Protein AF-A0A6L2N9C4-F1 (afdb_monomer_lite)

Secondary structure (DSSP, 8-state):
--HHHHHHHHHHHTS-HHHHHHHHHHHHHHHHHHHT--PPTT-S-HHHHHHHHHHHHHHTT-PPPHHHHHHHHHHHS-GGGHHHHHHHHHH--TTTS-HHHHHHHHHHHHHHHHHHHHHHHHHHHHHHHHHHHHHHHHHHHHHHHHHHHHHHHHHHHHHHHHHHHHHHHS--

Foldseek 3Di:
DVVVVVVVVVVLVVDDPVVNVVLVVVVVVLVVCLVPDADDPPDPCLVVVLVVSQVVCVVNVHHDQQLVSQCSSLVRDDPVLVVVSVVCVVPDDSNPDHNVVSVVSSVVVVVVVVVVVVVVVVVVVVVVVVVVVVVVVVVVVVVVVVVVVVVVVVVVVVVVVVVVVVVVVVPD

Radius of gyration: 40.08 Å; chains: 1; bounding box: 91×27×121 Å

Structure (mmCIF, N/CA/C/O backbone):
data_AF-A0A6L2N9C4-F1
#
_entry.id   AF-A0A6L2N9C4-F1
#
loop_
_atom_site.group_PDB
_atom_site.id
_atom_site.type_symbol
_atom_site.label_atom_id
_atom_site.label_alt_id
_atom_site.label_comp_id
_atom_site.label_asym_id
_atom_site.label_entity_id
_atom_site.label_seq_id
_atom_site.pdbx_PDB_ins_code
_atom_site.Cartn_x
_atom_site.Cartn_y
_atom_site.Cartn_z
_atom_site.occupancy
_atom_site.B_iso_or_equiv
_atom_site.auth_seq_id
_atom_site.auth_comp_id
_atom_site.auth_asym_id
_atom_site.auth_atom_id
_atom_site.pdbx_PDB_model_num
ATOM 1 N N . MET A 1 1 ? 9.190 -10.747 -26.518 1.00 55.22 1 MET A N 1
ATOM 2 C CA . MET A 1 1 ? 9.589 -9.329 -26.410 1.00 55.22 1 MET A CA 1
ATOM 3 C C . MET A 1 1 ? 11.024 -9.113 -26.913 1.00 55.22 1 MET A C 1
ATOM 5 O O . MET A 1 1 ? 11.640 -8.140 -26.541 1.00 55.22 1 MET A O 1
ATOM 9 N N . GLU A 1 2 ? 11.570 -9.998 -27.760 1.00 57.78 2 GLU A N 1
ATOM 10 C CA . GLU A 1 2 ? 13.020 -10.054 -28.044 1.00 57.78 2 GLU A CA 1
ATOM 11 C C . GLU A 1 2 ? 13.384 -9.528 -29.448 1.00 57.78 2 GLU A C 1
ATOM 13 O O . GLU A 1 2 ? 14.463 -8.987 -29.662 1.00 57.78 2 GLU A O 1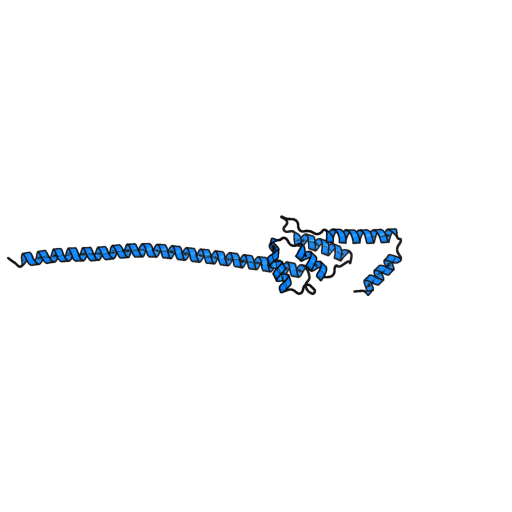
ATOM 18 N N . ALA A 1 3 ? 12.447 -9.611 -30.402 1.00 57.12 3 ALA A N 1
ATOM 19 C CA . ALA A 1 3 ? 12.666 -9.184 -31.785 1.00 57.12 3 ALA A CA 1
ATOM 20 C C . ALA A 1 3 ? 12.841 -7.658 -31.932 1.00 57.12 3 ALA A C 1
ATOM 22 O O . ALA A 1 3 ? 13.660 -7.211 -32.734 1.00 57.12 3 ALA A O 1
ATOM 23 N N . ASP A 1 4 ? 12.116 -6.865 -31.136 1.00 68.94 4 ASP A N 1
ATOM 24 C CA . ASP A 1 4 ? 12.202 -5.401 -31.182 1.00 68.94 4 ASP A CA 1
ATOM 25 C C . ASP A 1 4 ? 13.492 -4.888 -30.526 1.00 68.94 4 ASP A C 1
ATOM 27 O O . ASP A 1 4 ? 14.133 -3.987 -31.067 1.00 68.94 4 ASP A O 1
ATOM 31 N N . ASP A 1 5 ? 13.934 -5.500 -29.423 1.00 71.44 5 ASP A N 1
ATOM 32 C CA . ASP A 1 5 ? 15.185 -5.130 -28.751 1.00 71.44 5 ASP A CA 1
ATOM 33 C C . ASP A 1 5 ? 16.401 -5.406 -29.644 1.00 71.44 5 ASP A C 1
ATOM 35 O O . ASP A 1 5 ? 17.295 -4.566 -29.762 1.00 71.44 5 ASP A O 1
ATOM 39 N N . GLN A 1 6 ? 16.413 -6.536 -30.356 1.00 76.19 6 GLN A N 1
ATOM 40 C CA . GLN A 1 6 ? 17.487 -6.868 -31.293 1.00 76.19 6 GLN A CA 1
ATOM 41 C C . GLN A 1 6 ? 17.516 -5.925 -32.512 1.00 76.19 6 GLN A C 1
ATOM 43 O O . GLN A 1 6 ? 18.594 -5.527 -32.970 1.00 76.19 6 GLN A O 1
ATOM 48 N N . ALA A 1 7 ? 16.348 -5.512 -33.016 1.00 77.56 7 ALA A N 1
ATOM 49 C CA . ALA A 1 7 ? 16.241 -4.527 -34.092 1.00 77.56 7 ALA A CA 1
ATOM 50 C C . ALA A 1 7 ? 16.715 -3.131 -33.645 1.00 77.56 7 ALA A C 1
ATOM 52 O O . ALA A 1 7 ? 17.458 -2.468 -34.372 1.00 77.56 7 ALA A O 1
ATOM 53 N N . ILE A 1 8 ? 16.358 -2.712 -32.428 1.00 78.38 8 ILE A N 1
ATOM 54 C CA . ILE A 1 8 ? 16.812 -1.450 -31.825 1.00 78.38 8 ILE A CA 1
ATOM 55 C C . ILE A 1 8 ? 18.333 -1.453 -31.639 1.00 78.38 8 ILE A C 1
ATOM 57 O O . ILE A 1 8 ? 18.984 -0.470 -31.988 1.00 78.38 8 ILE A O 1
ATOM 61 N N . GLN A 1 9 ? 18.911 -2.557 -31.159 1.00 75.19 9 GLN A N 1
ATOM 62 C CA . GLN A 1 9 ? 20.364 -2.694 -31.014 1.00 75.19 9 GLN A CA 1
ATOM 63 C C . GLN A 1 9 ? 21.085 -2.634 -32.360 1.00 75.19 9 GLN A C 1
ATOM 65 O O . GLN A 1 9 ? 22.104 -1.963 -32.493 1.00 75.19 9 GLN A O 1
ATOM 70 N N . THR A 1 10 ? 20.524 -3.266 -33.390 1.00 81.44 10 THR A N 1
ATOM 71 C CA . THR A 1 10 ? 21.094 -3.229 -34.744 1.00 81.44 10 THR A CA 1
ATOM 72 C C . THR A 1 10 ? 21.096 -1.815 -35.327 1.00 81.44 10 THR A C 1
ATOM 74 O O . THR A 1 10 ? 22.079 -1.404 -35.939 1.00 81.44 10 THR A O 1
ATOM 77 N N . ILE A 1 11 ? 20.027 -1.045 -35.101 1.00 82.69 11 ILE A N 1
ATOM 78 C CA . ILE A 1 11 ? 19.940 0.358 -35.530 1.00 82.69 11 ILE A CA 1
ATOM 79 C C . ILE A 1 11 ? 20.914 1.234 -34.733 1.00 82.69 11 ILE A C 1
ATOM 81 O O . ILE A 1 11 ? 21.612 2.052 -35.326 1.00 82.69 11 ILE A O 1
ATOM 85 N N . LEU A 1 12 ? 21.003 1.043 -33.414 1.00 79.44 12 LEU A N 1
ATOM 86 C CA . LEU A 1 12 ? 21.928 1.775 -32.540 1.00 79.44 12 LEU A CA 1
ATOM 87 C C . LEU A 1 12 ? 23.396 1.547 -32.922 1.00 79.44 12 LEU A C 1
ATOM 89 O O . LEU A 1 12 ? 24.162 2.505 -32.931 1.00 79.44 12 LEU A O 1
ATOM 93 N N . MET A 1 13 ? 23.773 0.321 -33.299 1.00 81.12 13 MET A N 1
ATOM 94 C CA . MET A 1 13 ? 25.130 -0.006 -33.767 1.00 81.12 13 MET A CA 1
ATOM 95 C C . MET A 1 13 ? 25.493 0.654 -35.108 1.00 81.12 13 MET A C 1
ATOM 97 O O . MET A 1 13 ? 26.673 0.764 -35.433 1.00 81.12 13 MET A O 1
ATOM 101 N N . GLY A 1 14 ? 24.501 1.086 -35.895 1.00 84.31 14 GLY A N 1
ATOM 102 C CA . GLY A 1 14 ? 24.705 1.828 -37.142 1.00 84.31 14 GLY A CA 1
ATOM 103 C C . GLY A 1 14 ? 24.795 3.349 -36.968 1.00 84.31 14 GLY A C 1
ATOM 104 O O . GLY A 1 14 ? 25.025 4.051 -37.954 1.00 84.31 14 GLY A O 1
ATOM 105 N N . LEU A 1 15 ? 24.586 3.870 -35.752 1.00 86.62 15 LEU A N 1
ATOM 106 C CA . LEU A 1 15 ? 24.678 5.299 -35.458 1.00 86.62 15 LEU A CA 1
ATOM 107 C C . LEU A 1 15 ? 26.118 5.714 -35.106 1.00 86.62 15 LEU A C 1
ATOM 109 O O . LEU A 1 15 ? 26.888 4.908 -34.588 1.00 86.62 15 LEU A O 1
ATOM 113 N N . PRO A 1 16 ? 26.479 6.987 -35.344 1.00 91.00 16 PRO A N 1
ATOM 114 C CA . PRO A 1 16 ? 27.697 7.589 -34.813 1.00 91.00 16 PRO A CA 1
ATOM 115 C C . PRO A 1 16 ? 27.863 7.382 -33.296 1.00 91.00 16 PRO A C 1
ATOM 117 O O . PRO A 1 16 ? 26.895 7.434 -32.532 1.00 91.00 16 PRO A O 1
ATOM 120 N N . GLU A 1 17 ? 29.106 7.163 -32.862 1.00 85.69 17 GLU A N 1
ATOM 121 C CA . GLU A 1 17 ? 29.465 6.817 -31.477 1.00 85.69 17 GLU A CA 1
ATOM 122 C C . GLU A 1 17 ? 29.012 7.873 -30.452 1.00 85.69 17 GLU A C 1
ATOM 124 O O . GLU A 1 17 ? 28.601 7.538 -29.341 1.00 85.69 17 GLU A O 1
ATOM 129 N N . ASP A 1 18 ? 29.013 9.150 -30.833 1.00 86.44 18 ASP A N 1
ATOM 130 C CA . ASP A 1 18 ? 28.543 10.267 -30.012 1.00 86.44 18 ASP A CA 1
ATOM 131 C C . ASP A 1 18 ? 27.030 10.213 -29.750 1.00 86.44 18 ASP A C 1
ATOM 133 O O . ASP A 1 18 ? 26.586 10.485 -28.633 1.00 86.44 18 ASP A O 1
ATOM 137 N N . ILE A 1 19 ? 26.237 9.794 -30.740 1.00 83.75 19 ILE A N 1
ATOM 138 C CA . ILE A 1 19 ? 24.784 9.615 -30.600 1.00 83.75 19 ILE A CA 1
ATOM 139 C C . ILE A 1 19 ? 24.479 8.398 -29.722 1.00 83.75 19 ILE A C 1
ATOM 141 O O . ILE A 1 19 ? 23.640 8.481 -28.820 1.00 83.75 19 ILE A O 1
ATOM 145 N N . TYR A 1 20 ? 25.188 7.290 -29.944 1.00 80.94 20 TYR A N 1
ATOM 146 C CA . TYR A 1 20 ? 25.076 6.092 -29.111 1.00 80.94 20 TYR A CA 1
ATOM 147 C C . TYR A 1 20 ? 25.391 6.404 -27.635 1.00 80.94 20 TYR A C 1
ATOM 149 O O . TYR A 1 20 ? 24.602 6.085 -26.742 1.00 80.94 20 TYR A O 1
ATOM 157 N N . ALA A 1 21 ? 26.485 7.126 -27.374 1.00 84.94 21 ALA A N 1
ATOM 158 C CA . ALA A 1 21 ? 26.905 7.497 -26.024 1.00 84.94 21 ALA A CA 1
ATOM 159 C C . ALA A 1 21 ? 25.899 8.404 -25.291 1.00 84.94 21 ALA A C 1
ATOM 161 O O . ALA A 1 21 ? 25.786 8.335 -24.065 1.00 84.94 21 ALA A O 1
ATOM 162 N N . VAL A 1 22 ? 25.167 9.266 -26.006 1.00 86.81 22 VAL A N 1
ATOM 163 C CA . VAL A 1 22 ? 24.104 10.102 -25.415 1.00 86.81 22 VAL A CA 1
ATOM 164 C C . VAL A 1 22 ? 22.910 9.250 -24.992 1.00 86.81 22 VAL A C 1
ATOM 166 O O . VAL A 1 22 ? 22.416 9.403 -23.874 1.00 86.81 22 VAL A O 1
ATOM 169 N N . VAL A 1 23 ? 22.475 8.328 -25.853 1.00 82.75 23 VAL A N 1
ATOM 170 C CA . VAL A 1 23 ? 21.351 7.427 -25.567 1.00 82.75 23 VAL A CA 1
ATOM 171 C C . VAL A 1 23 ? 21.655 6.536 -24.361 1.00 82.75 23 VAL A C 1
ATOM 173 O O . VAL A 1 23 ? 20.832 6.432 -23.450 1.00 82.75 23 VAL A O 1
ATOM 176 N N . ASP A 1 24 ? 22.847 5.945 -24.305 1.00 81.94 24 ASP A N 1
ATOM 177 C CA . ASP A 1 24 ? 23.258 5.111 -23.172 1.00 81.94 24 ASP A CA 1
ATOM 178 C C . ASP A 1 24 ? 23.400 5.911 -21.873 1.00 81.94 24 ASP A C 1
ATOM 180 O O . ASP A 1 24 ? 23.016 5.432 -20.802 1.00 81.94 24 ASP A O 1
ATOM 184 N N . ARG A 1 25 ? 23.877 7.159 -21.946 1.00 87.38 25 ARG A N 1
ATOM 185 C CA . ARG A 1 25 ? 23.976 8.044 -20.777 1.00 87.38 25 ARG A CA 1
ATOM 186 C C . ARG A 1 25 ? 22.607 8.375 -20.186 1.00 87.38 25 ARG A C 1
ATOM 188 O O . ARG A 1 25 ? 22.458 8.336 -18.966 1.00 87.38 25 ARG A O 1
ATOM 195 N N . GLU A 1 26 ? 21.614 8.678 -21.019 1.00 85.69 26 GLU A N 1
ATOM 196 C CA . GLU A 1 26 ? 20.247 8.949 -20.552 1.00 85.69 26 GLU A CA 1
ATOM 197 C C . GLU A 1 26 ? 19.597 7.699 -19.939 1.00 85.69 26 GLU A C 1
ATOM 199 O O . GLU A 1 26 ? 18.976 7.783 -18.877 1.00 85.69 26 GLU A O 1
ATOM 204 N N . LYS A 1 27 ? 19.821 6.512 -20.520 1.00 82.94 27 LYS A N 1
ATOM 205 C CA . LYS A 1 27 ? 19.374 5.243 -19.914 1.00 82.94 27 LYS A CA 1
ATOM 206 C C . LYS A 1 27 ? 20.018 5.001 -18.552 1.00 82.94 27 LYS A C 1
ATOM 208 O O . LYS A 1 27 ? 19.320 4.685 -17.589 1.00 82.94 27 LYS A O 1
ATOM 213 N N . ALA A 1 28 ? 21.336 5.178 -18.457 1.00 87.12 28 ALA A N 1
ATOM 214 C CA . ALA A 1 28 ? 22.071 5.016 -17.207 1.00 87.12 28 ALA A CA 1
ATOM 215 C C . ALA A 1 28 ? 21.587 6.003 -16.137 1.00 87.12 28 ALA A C 1
ATOM 217 O O . ALA A 1 28 ? 21.462 5.643 -14.968 1.00 87.12 28 ALA A O 1
ATOM 218 N N . LYS A 1 29 ? 21.259 7.238 -16.531 1.00 89.31 29 LYS A N 1
ATOM 219 C CA . LYS A 1 29 ? 20.702 8.248 -15.630 1.00 89.31 29 LYS A CA 1
ATOM 220 C C . LYS A 1 29 ? 19.346 7.821 -15.064 1.00 89.31 29 LYS A C 1
ATOM 222 O O . LYS A 1 29 ? 19.185 7.841 -13.847 1.00 89.31 29 LYS A O 1
ATOM 227 N N . LEU A 1 30 ? 18.417 7.375 -15.910 1.00 86.00 30 LEU A N 1
ATOM 228 C CA . LEU A 1 30 ? 17.107 6.877 -15.468 1.00 86.00 30 LEU A CA 1
ATOM 229 C C . LEU A 1 30 ? 17.238 5.676 -14.528 1.00 86.00 30 LEU A C 1
ATOM 231 O O . LEU A 1 30 ? 16.555 5.608 -13.507 1.00 86.00 30 LEU A O 1
ATOM 235 N N . PHE A 1 31 ? 18.141 4.747 -14.842 1.00 85.00 31 PHE A N 1
ATOM 236 C CA . PHE A 1 31 ? 18.384 3.584 -13.993 1.00 85.00 31 PHE A CA 1
ATOM 237 C C . PHE A 1 31 ? 19.013 3.970 -12.648 1.00 85.00 31 PHE A C 1
ATOM 239 O O . PHE A 1 31 ? 18.609 3.453 -11.612 1.00 85.00 31 PHE A O 1
ATOM 246 N N . ASN A 1 32 ? 19.940 4.929 -12.627 1.00 88.06 32 ASN A N 1
ATOM 247 C CA . ASN A 1 32 ? 20.504 5.451 -11.381 1.00 88.06 32 ASN A CA 1
ATOM 248 C C . ASN A 1 32 ? 19.449 6.171 -10.530 1.00 88.06 32 ASN A C 1
ATOM 250 O O . ASN A 1 32 ? 19.403 5.975 -9.318 1.00 88.06 32 ASN A O 1
ATOM 254 N N . GLU A 1 33 ? 18.583 6.981 -11.145 1.00 86.56 33 GLU A N 1
ATOM 255 C CA . GLU A 1 33 ? 17.469 7.639 -10.450 1.00 86.56 33 GLU A CA 1
ATOM 256 C C . GLU A 1 33 ? 16.484 6.620 -9.861 1.00 86.56 33 GLU A C 1
ATOM 258 O O . GLU A 1 33 ? 16.009 6.794 -8.737 1.00 86.56 33 GLU A O 1
ATOM 263 N N . TRP A 1 34 ? 16.215 5.537 -10.591 1.00 86.12 34 TRP A N 1
ATOM 264 C CA . TRP A 1 34 ? 15.434 4.404 -10.107 1.00 86.12 34 TRP A CA 1
ATOM 265 C C . TRP A 1 34 ? 16.114 3.679 -8.953 1.00 86.12 34 TRP A C 1
ATOM 267 O O . TRP A 1 34 ? 15.471 3.384 -7.945 1.00 86.12 34 TRP A O 1
ATOM 277 N N . GLU A 1 35 ? 17.410 3.394 -9.065 1.00 86.44 35 GLU A N 1
ATOM 278 C CA . GLU A 1 35 ? 18.131 2.682 -8.017 1.00 86.44 35 GLU A CA 1
ATOM 279 C C . GLU A 1 35 ? 18.178 3.480 -6.717 1.00 86.44 35 GLU A C 1
ATOM 281 O O . GLU A 1 35 ? 17.919 2.922 -5.648 1.00 86.44 35 GLU A O 1
ATOM 286 N N . MET A 1 36 ? 18.375 4.793 -6.835 1.00 85.62 36 MET A N 1
ATOM 287 C CA . MET A 1 36 ? 18.364 5.753 -5.732 1.00 85.62 36 MET A CA 1
ATOM 288 C C . MET A 1 36 ? 16.954 6.162 -5.283 1.00 85.62 36 MET A C 1
ATOM 290 O O . MET A 1 36 ? 16.813 7.025 -4.412 1.00 85.62 36 MET A O 1
ATOM 294 N N . PHE A 1 37 ? 15.901 5.575 -5.859 1.00 82.88 37 PHE A N 1
ATOM 295 C CA . PHE A 1 37 ? 14.537 5.826 -5.420 1.00 82.88 37 PHE A CA 1
ATOM 296 C C . PHE A 1 37 ? 14.361 5.312 -3.992 1.00 82.88 37 PHE A C 1
ATOM 298 O O . PHE A 1 37 ? 14.416 4.107 -3.752 1.00 82.88 37 PHE A O 1
ATOM 305 N N . THR A 1 38 ? 14.115 6.237 -3.067 1.00 77.31 38 THR A N 1
ATOM 306 C CA . THR A 1 38 ? 13.788 5.972 -1.666 1.00 77.31 38 THR A CA 1
ATOM 307 C C . THR A 1 38 ? 12.637 6.863 -1.221 1.00 77.31 38 THR A C 1
ATOM 309 O O . THR A 1 38 ? 12.486 7.996 -1.700 1.00 77.31 38 THR A O 1
ATOM 312 N N . SER A 1 39 ? 11.816 6.349 -0.307 1.00 76.50 39 SER A N 1
ATOM 313 C CA . SER A 1 39 ? 10.748 7.128 0.311 1.00 76.50 39 SER A CA 1
ATOM 314 C C . SER A 1 39 ? 11.279 8.083 1.367 1.00 76.50 39 SER A C 1
ATOM 316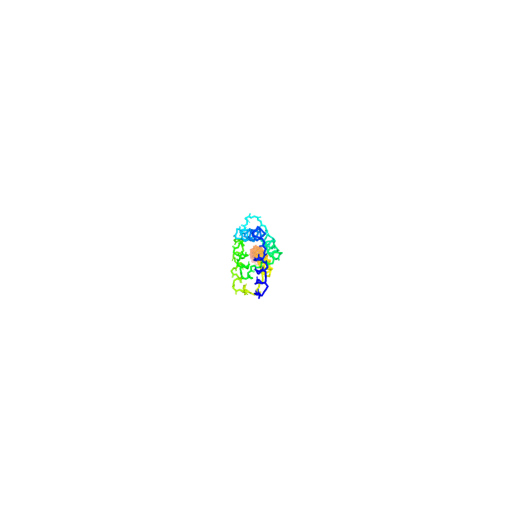 O O . SER A 1 39 ? 12.091 7.728 2.219 1.00 76.50 39 SER A O 1
ATOM 318 N N . THR A 1 40 ? 10.779 9.308 1.309 1.00 71.38 40 THR A N 1
ATOM 319 C CA . THR A 1 40 ? 11.072 10.415 2.217 1.00 71.38 40 THR A CA 1
ATOM 320 C C . THR A 1 40 ? 10.035 10.446 3.339 1.00 71.38 40 THR A C 1
ATOM 322 O O . THR A 1 40 ? 8.835 10.249 3.124 1.00 71.38 40 THR A O 1
ATOM 325 N N . GLU A 1 41 ? 10.490 10.653 4.573 1.00 63.44 41 GLU A N 1
ATOM 326 C CA . GLU A 1 41 ? 9.605 10.766 5.733 1.00 63.44 41 GLU A CA 1
ATOM 327 C C . GLU A 1 41 ? 8.771 12.057 5.645 1.00 63.44 41 GLU A C 1
ATOM 329 O O . GLU A 1 41 ? 9.280 13.112 5.275 1.00 63.44 41 GLU A O 1
ATOM 334 N N . GLY A 1 42 ? 7.473 11.974 5.952 1.00 58.47 42 GLY A N 1
ATOM 335 C CA . GLY A 1 42 ? 6.561 13.128 5.935 1.00 58.47 42 GLY A CA 1
ATOM 336 C C . GLY A 1 42 ? 5.836 13.386 4.610 1.00 58.47 42 GLY A C 1
ATOM 337 O O . GLY A 1 42 ? 4.888 14.169 4.587 1.00 58.47 42 GLY A O 1
ATOM 338 N N . GLU A 1 43 ? 6.180 12.690 3.525 1.00 55.50 43 GLU A N 1
ATOM 339 C CA . GLU A 1 43 ? 5.447 12.793 2.261 1.00 55.50 43 GLU A CA 1
ATOM 340 C C . GLU A 1 43 ? 4.335 11.729 2.148 1.00 55.50 43 GLU A C 1
ATOM 342 O O . GLU A 1 43 ? 4.520 10.550 2.449 1.00 55.50 43 GLU A O 1
ATOM 347 N N . SER A 1 44 ? 3.157 12.143 1.665 1.00 58.38 44 SER A N 1
ATOM 348 C CA . SER A 1 44 ? 2.060 11.263 1.208 1.00 58.38 44 SER A CA 1
ATOM 349 C C . SER A 1 44 ? 2.313 10.708 -0.218 1.00 58.38 44 SER A C 1
ATOM 351 O O . SER A 1 44 ? 1.413 10.198 -0.886 1.00 58.38 44 SER A O 1
ATOM 353 N N . ILE A 1 45 ? 3.537 10.869 -0.740 1.00 53.31 45 ILE A N 1
ATOM 354 C CA . ILE A 1 45 ? 3.821 11.005 -2.183 1.00 53.31 45 ILE A CA 1
ATOM 355 C C . ILE A 1 45 ? 4.512 9.760 -2.786 1.00 53.31 45 ILE A C 1
ATOM 357 O O . ILE A 1 45 ? 4.811 9.740 -3.980 1.00 53.31 45 ILE A O 1
ATOM 361 N N . ASP A 1 46 ? 4.670 8.668 -2.029 1.00 71.56 46 ASP A N 1
ATOM 362 C CA . ASP A 1 46 ? 5.392 7.461 -2.482 1.00 71.56 46 ASP A CA 1
ATOM 363 C C . ASP A 1 46 ? 4.867 6.900 -3.818 1.00 71.56 46 ASP A C 1
ATOM 365 O O . ASP A 1 46 ? 5.649 6.567 -4.707 1.00 71.56 46 ASP A O 1
ATOM 369 N N . TYR A 1 47 ? 3.544 6.888 -4.023 1.00 81.19 47 TYR A N 1
ATOM 370 C CA . TYR A 1 47 ? 2.945 6.414 -5.275 1.00 81.19 47 TYR A CA 1
ATOM 371 C C . TYR A 1 47 ? 3.121 7.385 -6.445 1.00 81.19 47 TYR A C 1
ATOM 373 O O . TYR A 1 47 ? 3.470 6.965 -7.542 1.00 81.19 47 TYR A O 1
ATOM 381 N N . HIS A 1 48 ? 2.890 8.683 -6.237 1.00 81.38 48 HIS A N 1
ATOM 382 C CA . HIS A 1 48 ? 2.932 9.666 -7.325 1.00 81.38 48 HIS A CA 1
ATOM 383 C C . HIS A 1 48 ? 4.340 9.801 -7.903 1.00 81.38 48 HIS A C 1
ATOM 385 O O . HIS A 1 48 ? 4.509 9.852 -9.124 1.00 81.38 48 HIS A O 1
ATOM 391 N N . ARG A 1 49 ? 5.357 9.819 -7.032 1.00 83.88 49 ARG A N 1
ATOM 392 C CA . ARG A 1 49 ? 6.759 9.875 -7.454 1.00 83.88 49 ARG A CA 1
ATOM 393 C C . ARG A 1 49 ? 7.152 8.595 -8.190 1.00 83.88 49 ARG A C 1
ATOM 395 O O . ARG A 1 49 ? 7.742 8.681 -9.261 1.00 83.88 49 ARG A O 1
ATOM 402 N N . PHE A 1 50 ? 6.756 7.432 -7.669 1.00 86.88 50 PHE A N 1
ATOM 403 C CA . PHE A 1 50 ? 7.013 6.149 -8.320 1.00 86.88 50 PHE A CA 1
ATOM 404 C C . PHE A 1 50 ? 6.325 6.049 -9.690 1.00 86.88 50 PHE A C 1
ATOM 406 O O . PHE A 1 50 ? 6.953 5.693 -10.683 1.00 86.88 50 PHE A O 1
ATOM 413 N N . ALA A 1 51 ? 5.053 6.444 -9.780 1.00 88.00 51 ALA A N 1
ATOM 414 C CA . ALA A 1 51 ? 4.292 6.457 -11.027 1.00 88.00 51 ALA A CA 1
ATOM 415 C C . ALA A 1 51 ? 4.908 7.399 -12.072 1.00 88.00 51 ALA A C 1
ATOM 417 O O . ALA A 1 51 ? 4.919 7.072 -13.257 1.00 88.00 51 ALA A O 1
ATOM 418 N N . LYS A 1 52 ? 5.462 8.545 -11.652 1.00 88.69 52 LYS A N 1
ATOM 419 C CA . LYS A 1 52 ? 6.219 9.431 -12.546 1.00 88.69 52 LYS A CA 1
ATOM 420 C C . LYS A 1 52 ? 7.440 8.716 -13.127 1.00 88.69 52 LYS A C 1
ATOM 422 O O . LYS A 1 52 ? 7.582 8.690 -14.345 1.00 88.69 52 LYS A O 1
ATOM 427 N N . THR A 1 53 ? 8.251 8.078 -12.285 1.00 88.06 53 THR A N 1
ATOM 428 C CA . THR A 1 53 ? 9.420 7.309 -12.736 1.00 88.06 53 THR A CA 1
ATOM 429 C C . THR A 1 53 ? 9.023 6.185 -13.700 1.00 88.06 53 THR A C 1
ATOM 431 O O . THR A 1 53 ? 9.640 6.027 -14.750 1.00 88.06 53 THR A O 1
ATOM 434 N N . MET A 1 54 ? 7.938 5.459 -13.418 1.00 88.56 54 MET A N 1
ATOM 435 C CA . MET A 1 54 ? 7.411 4.421 -14.316 1.00 88.56 54 MET A CA 1
ATOM 436 C C . MET A 1 54 ? 6.921 4.978 -15.661 1.00 88.56 54 MET A C 1
ATOM 438 O O . MET A 1 54 ? 7.122 4.350 -16.701 1.00 88.56 54 MET A O 1
ATOM 442 N N . ASN A 1 55 ? 6.325 6.173 -15.670 1.00 89.44 55 ASN A N 1
ATOM 443 C CA . ASN A 1 55 ? 5.949 6.861 -16.906 1.00 89.44 55 ASN A CA 1
ATOM 444 C C . ASN A 1 55 ? 7.172 7.311 -17.717 1.00 89.44 55 ASN A C 1
ATOM 446 O O . ASN A 1 55 ? 7.133 7.274 -18.947 1.00 89.44 55 ASN A O 1
ATOM 450 N N . ASP A 1 56 ? 8.251 7.727 -17.057 1.00 88.00 56 ASP A N 1
ATOM 451 C CA . ASP A 1 56 ? 9.494 8.103 -17.731 1.00 88.00 56 ASP A CA 1
ATOM 452 C C . ASP A 1 56 ? 10.180 6.869 -18.343 1.00 88.00 56 ASP A C 1
ATOM 454 O O . ASP A 1 56 ? 10.620 6.922 -19.493 1.00 88.00 56 ASP A O 1
ATOM 458 N N . PHE A 1 57 ? 10.150 5.717 -17.668 1.00 87.56 57 PHE A N 1
ATOM 459 C CA . PHE A 1 57 ? 10.527 4.427 -18.261 1.00 87.56 57 PHE A CA 1
ATOM 460 C C . PHE A 1 57 ? 9.676 4.073 -19.491 1.00 87.56 57 PHE A C 1
ATOM 462 O O . PHE A 1 57 ? 10.213 3.724 -20.546 1.00 87.56 57 PHE A O 1
ATOM 469 N N . ALA A 1 58 ? 8.354 4.255 -19.398 1.00 85.56 58 ALA A N 1
ATOM 470 C CA . ALA A 1 58 ? 7.427 3.978 -20.493 1.00 85.56 58 ALA A CA 1
ATOM 471 C C . ALA A 1 58 ? 7.693 4.843 -21.738 1.00 85.56 58 ALA A C 1
ATOM 473 O O . ALA A 1 58 ? 7.716 4.334 -22.859 1.00 85.56 58 ALA A O 1
ATOM 474 N N . LYS A 1 59 ? 7.947 6.145 -21.554 1.00 85.00 59 LYS A N 1
ATOM 475 C CA . LYS A 1 59 ? 8.284 7.067 -22.656 1.00 85.00 59 LYS A CA 1
ATOM 476 C C . LYS A 1 59 ? 9.578 6.683 -23.366 1.00 85.00 59 LYS A C 1
ATOM 478 O O . LYS A 1 59 ? 9.684 6.864 -24.575 1.00 85.00 59 LYS A O 1
ATOM 483 N N . ASN A 1 60 ? 10.532 6.132 -22.624 1.00 77.25 60 ASN A N 1
ATOM 484 C CA . ASN A 1 60 ? 11.822 5.708 -23.154 1.00 77.25 60 ASN A CA 1
ATOM 485 C C . ASN A 1 60 ? 11.817 4.260 -23.675 1.00 77.25 60 ASN A C 1
ATOM 487 O O . ASN A 1 60 ? 12.879 3.744 -24.006 1.00 77.25 60 ASN A O 1
ATOM 491 N N . LYS A 1 61 ? 10.643 3.608 -23.775 1.00 77.88 61 LYS A N 1
ATOM 492 C CA . LYS A 1 61 ? 10.469 2.211 -24.226 1.00 77.88 61 LYS A CA 1
ATOM 493 C C . LYS A 1 61 ? 11.302 1.188 -23.440 1.00 77.88 61 LYS A C 1
ATOM 495 O O . LYS A 1 61 ? 11.542 0.086 -23.923 1.00 77.88 61 LYS A O 1
ATOM 500 N N . HIS A 1 62 ? 11.716 1.532 -22.225 1.00 74.50 62 HIS A N 1
ATOM 501 C CA . HIS A 1 62 ? 12.515 0.670 -21.366 1.00 74.50 62 HIS A CA 1
ATOM 502 C C . HIS A 1 62 ? 11.702 0.331 -20.132 1.00 74.50 62 HIS A C 1
ATOM 504 O O . HIS A 1 62 ? 11.626 1.118 -19.197 1.00 74.50 62 HIS A O 1
ATOM 510 N N . TYR A 1 63 ? 11.073 -0.840 -20.143 1.00 74.88 63 TYR A N 1
ATOM 511 C CA . TYR A 1 63 ? 10.265 -1.305 -19.026 1.00 74.88 63 TYR A CA 1
ATOM 512 C C . TYR A 1 63 ? 11.092 -2.239 -18.145 1.00 74.88 63 TYR A C 1
ATOM 514 O O . TYR A 1 63 ? 11.589 -3.251 -18.645 1.00 74.88 63 TYR A O 1
ATOM 522 N N . PRO A 1 64 ? 11.220 -1.954 -16.839 1.00 81.38 64 PRO A N 1
ATOM 523 C CA . PRO A 1 64 ? 11.629 -2.980 -15.897 1.00 81.38 64 PRO A CA 1
ATOM 524 C C . PRO A 1 64 ? 10.627 -4.140 -15.946 1.00 81.38 64 PRO A C 1
ATOM 526 O O . PRO A 1 64 ? 9.434 -3.930 -16.191 1.00 81.38 64 PRO A O 1
ATOM 529 N N . GLU A 1 65 ? 11.091 -5.363 -15.683 1.00 84.69 65 GLU A N 1
ATOM 530 C CA . GLU A 1 65 ? 10.172 -6.490 -15.534 1.00 84.69 65 GLU A CA 1
ATOM 531 C C . GLU A 1 65 ? 9.118 -6.181 -14.455 1.00 84.69 65 GLU A C 1
ATOM 533 O O . GLU A 1 65 ? 9.467 -5.598 -13.420 1.00 84.69 65 GLU A O 1
ATOM 538 N N . PRO A 1 66 ? 7.851 -6.605 -14.629 1.00 85.50 66 PRO A N 1
ATOM 539 C CA . PRO A 1 66 ? 6.780 -6.307 -13.675 1.00 85.50 66 PRO A CA 1
ATOM 540 C C . PRO A 1 66 ? 7.133 -6.658 -12.225 1.00 85.50 66 PRO A C 1
ATOM 542 O O . PRO A 1 66 ? 6.856 -5.883 -11.310 1.00 85.50 66 PRO A O 1
ATOM 545 N N . ILE A 1 67 ? 7.820 -7.785 -12.016 1.00 87.88 67 ILE A N 1
ATOM 546 C CA . ILE A 1 67 ? 8.287 -8.214 -10.695 1.00 87.88 67 ILE A CA 1
ATOM 547 C C . ILE A 1 67 ? 9.303 -7.235 -10.090 1.00 87.88 67 ILE A C 1
ATOM 549 O O . ILE A 1 67 ? 9.214 -6.920 -8.905 1.00 87.88 67 ILE A O 1
ATOM 553 N N . SER A 1 68 ? 10.220 -6.701 -10.900 1.00 89.94 68 SER A N 1
ATOM 554 C CA . SER A 1 68 ? 11.224 -5.725 -10.467 1.00 89.94 68 SER A CA 1
ATOM 555 C C . SER A 1 68 ? 10.558 -4.420 -10.038 1.00 89.94 68 SER A C 1
ATOM 557 O O . SER A 1 68 ? 10.818 -3.919 -8.942 1.00 89.94 68 SER A O 1
ATOM 559 N N . SER A 1 69 ? 9.607 -3.920 -10.836 1.00 89.81 69 SER A N 1
ATOM 560 C CA . SER A 1 69 ? 8.819 -2.742 -10.467 1.00 89.81 69 SER A CA 1
ATOM 561 C C . SER A 1 69 ? 8.027 -2.958 -9.183 1.00 89.81 69 SER A C 1
ATOM 563 O O . SER A 1 69 ? 8.046 -2.108 -8.296 1.00 89.81 69 SER A O 1
ATOM 565 N N . ASN A 1 70 ? 7.365 -4.104 -9.043 1.00 91.44 70 ASN A N 1
ATOM 566 C CA . ASN A 1 70 ? 6.566 -4.412 -7.861 1.00 91.44 70 ASN A CA 1
ATOM 567 C C . ASN A 1 70 ? 7.422 -4.505 -6.595 1.00 91.44 70 ASN A C 1
ATOM 569 O O . ASN A 1 70 ? 7.069 -3.922 -5.571 1.00 91.44 70 ASN A O 1
ATOM 573 N N . LEU A 1 71 ? 8.562 -5.197 -6.655 1.00 91.44 71 LEU A N 1
ATOM 574 C CA . LEU A 1 71 ? 9.479 -5.300 -5.521 1.00 91.44 71 LEU A CA 1
ATOM 575 C C . LEU A 1 71 ? 10.081 -3.939 -5.165 1.00 91.44 71 LEU A C 1
ATOM 577 O O . LEU A 1 71 ? 10.114 -3.586 -3.987 1.00 91.44 71 LEU A O 1
ATOM 581 N N . LYS A 1 72 ? 10.501 -3.143 -6.157 1.00 90.25 72 LYS A N 1
ATOM 582 C CA . LYS A 1 72 ? 11.026 -1.791 -5.912 1.00 90.25 72 LYS A CA 1
ATOM 583 C C . LYS A 1 72 ? 9.965 -0.887 -5.285 1.00 90.25 72 LYS A C 1
ATOM 585 O O . LYS A 1 72 ? 10.287 -0.146 -4.361 1.00 90.25 72 LYS A O 1
ATOM 590 N N . PHE A 1 73 ? 8.715 -0.975 -5.739 1.00 90.44 73 PHE A N 1
ATOM 591 C CA . PHE A 1 73 ? 7.596 -0.251 -5.140 1.00 90.44 73 PHE A CA 1
ATOM 592 C C . PHE A 1 73 ? 7.406 -0.646 -3.671 1.00 90.44 73 PHE A C 1
ATOM 594 O O . PHE A 1 73 ? 7.457 0.216 -2.799 1.00 90.44 73 PHE A O 1
ATOM 601 N N . LEU A 1 74 ? 7.254 -1.945 -3.384 1.00 90.00 74 LEU A N 1
ATOM 602 C CA . LEU A 1 74 ? 6.973 -2.448 -2.034 1.00 90.00 74 LEU A CA 1
ATOM 603 C C . LEU A 1 74 ? 8.112 -2.186 -1.041 1.00 90.00 74 LEU A C 1
ATOM 605 O O . LEU A 1 74 ? 7.843 -1.799 0.094 1.00 90.00 74 LEU A O 1
ATOM 609 N N . ASN A 1 75 ? 9.367 -2.360 -1.464 1.00 88.50 75 ASN A N 1
ATOM 610 C CA . ASN A 1 75 ? 10.544 -2.158 -0.613 1.00 88.50 75 ASN A CA 1
ATOM 611 C C . ASN A 1 75 ? 10.741 -0.701 -0.200 1.00 88.50 75 ASN A C 1
ATOM 613 O O . ASN A 1 75 ? 11.348 -0.438 0.836 1.00 88.50 75 ASN A O 1
ATOM 617 N N . ASN A 1 76 ? 10.249 0.231 -1.013 1.00 87.19 76 ASN A N 1
ATOM 618 C CA . ASN A 1 76 ? 10.369 1.646 -0.721 1.00 87.19 76 ASN A CA 1
ATOM 619 C C . ASN A 1 76 ? 9.221 2.180 0.128 1.00 87.19 76 ASN A C 1
ATOM 621 O O . ASN A 1 76 ? 9.370 3.253 0.685 1.00 87.19 76 ASN A O 1
ATOM 625 N N . LEU A 1 77 ? 8.117 1.452 0.314 1.00 85.38 77 LEU A N 1
ATOM 626 C CA . LEU A 1 77 ? 7.007 1.946 1.130 1.00 85.38 77 LEU A CA 1
ATOM 627 C C . LEU A 1 77 ? 7.437 2.274 2.568 1.00 85.38 77 LEU A C 1
ATOM 629 O O . LEU A 1 77 ? 8.131 1.499 3.228 1.00 85.38 77 LEU A O 1
ATOM 633 N N . GLN A 1 78 ? 6.943 3.403 3.088 1.00 84.44 78 GLN A N 1
ATOM 634 C CA . GLN A 1 78 ? 7.188 3.816 4.473 1.00 84.44 78 GLN A CA 1
ATOM 635 C C . GLN A 1 78 ? 6.835 2.709 5.496 1.00 84.44 78 GLN A C 1
ATOM 637 O O . GLN A 1 78 ? 5.862 1.973 5.296 1.00 84.44 78 GLN A O 1
ATOM 642 N N . PRO A 1 79 ? 7.513 2.648 6.664 1.00 83.56 79 PRO A N 1
ATOM 643 C CA . PRO A 1 79 ? 7.312 1.596 7.671 1.00 83.56 79 PRO A CA 1
ATOM 644 C C . PRO A 1 79 ? 5.864 1.391 8.134 1.00 83.56 79 PRO A C 1
ATOM 646 O O . PRO A 1 79 ? 5.480 0.270 8.470 1.00 83.56 79 PRO A O 1
ATOM 649 N N . LYS A 1 80 ? 5.031 2.441 8.098 1.00 83.38 80 LYS A N 1
ATOM 650 C CA . LYS A 1 80 ? 3.590 2.363 8.403 1.00 83.38 80 LYS A CA 1
ATOM 651 C C . LYS A 1 80 ? 2.834 1.350 7.528 1.00 83.38 80 LYS A C 1
ATOM 653 O O . LYS A 1 80 ? 1.806 0.827 7.947 1.00 83.38 80 LYS A O 1
ATOM 658 N N . TRP A 1 81 ? 3.363 1.026 6.347 1.00 85.31 81 TRP A N 1
ATOM 659 C CA . TRP A 1 81 ? 2.794 0.064 5.401 1.00 85.31 81 TRP A CA 1
ATOM 660 C C . TRP A 1 81 ? 3.288 -1.375 5.593 1.00 85.31 81 TRP A C 1
ATOM 662 O O . TRP A 1 81 ? 2.772 -2.279 4.938 1.00 85.31 81 TRP A O 1
ATOM 672 N N . LYS A 1 82 ? 4.249 -1.633 6.493 1.00 85.75 82 LYS A N 1
ATOM 673 C CA . LYS A 1 82 ? 4.931 -2.937 6.635 1.00 85.75 82 LYS A CA 1
ATOM 674 C C . LYS A 1 82 ? 3.972 -4.120 6.821 1.00 85.75 82 LYS A C 1
ATOM 676 O O . LYS A 1 82 ? 4.183 -5.197 6.258 1.00 85.75 82 LYS A O 1
ATOM 681 N N . ARG A 1 83 ? 2.890 -3.923 7.581 1.00 86.06 83 ARG A N 1
ATOM 682 C CA . ARG A 1 83 ? 1.854 -4.950 7.776 1.00 86.06 83 ARG A CA 1
ATOM 683 C C . ARG A 1 83 ? 1.127 -5.266 6.467 1.00 86.06 83 ARG A C 1
ATOM 685 O O . ARG A 1 83 ? 0.987 -6.434 6.122 1.00 86.06 83 ARG A O 1
ATOM 692 N N . SER A 1 84 ? 0.722 -4.243 5.721 1.00 87.06 84 SER A N 1
ATOM 693 C CA . SER A 1 84 ? 0.040 -4.399 4.434 1.00 87.06 84 SER A CA 1
ATOM 694 C C . SER A 1 84 ? 0.958 -5.003 3.366 1.00 87.06 84 SER A C 1
ATOM 696 O O . SER A 1 84 ? 0.508 -5.839 2.590 1.00 87.06 84 SER A O 1
ATOM 698 N N . VAL A 1 85 ? 2.254 -4.668 3.375 1.00 88.50 85 VAL A N 1
ATOM 699 C CA . VAL A 1 85 ? 3.267 -5.299 2.505 1.00 88.50 85 VAL A CA 1
ATOM 700 C C . VAL A 1 85 ? 3.359 -6.804 2.760 1.00 88.50 85 VAL A C 1
ATOM 702 O O . VAL A 1 85 ? 3.381 -7.592 1.818 1.00 88.50 85 VAL A O 1
ATOM 705 N N . THR A 1 86 ? 3.334 -7.225 4.028 1.00 91.06 86 THR A N 1
ATOM 706 C CA . THR A 1 86 ? 3.330 -8.656 4.382 1.00 91.06 86 THR A CA 1
ATOM 707 C C . THR A 1 86 ? 2.105 -9.368 3.803 1.00 91.06 86 THR A C 1
ATOM 709 O O . THR A 1 86 ? 2.234 -10.445 3.229 1.00 91.06 86 THR A O 1
ATOM 712 N N . ILE A 1 87 ? 0.927 -8.743 3.892 1.00 89.62 87 ILE A N 1
ATOM 713 C CA . ILE A 1 87 ? -0.315 -9.287 3.324 1.00 89.62 87 ILE A CA 1
ATOM 714 C C . ILE A 1 87 ? -0.214 -9.374 1.799 1.00 89.62 87 ILE A C 1
ATOM 716 O O . ILE A 1 87 ? -0.554 -10.408 1.230 1.00 89.62 87 ILE A O 1
ATOM 720 N N . VAL A 1 88 ? 0.293 -8.332 1.131 1.00 91.69 88 VAL A N 1
ATOM 721 C CA . VAL A 1 88 ? 0.516 -8.335 -0.324 1.00 91.69 88 VAL A CA 1
ATOM 722 C C . VAL A 1 88 ? 1.355 -9.540 -0.749 1.00 91.69 88 VAL A C 1
ATOM 724 O O . VAL A 1 88 ? 0.939 -10.259 -1.654 1.00 91.69 88 VAL A O 1
ATOM 727 N N . HIS A 1 89 ? 2.474 -9.809 -0.069 1.00 91.00 89 HIS A N 1
ATOM 728 C CA . HIS A 1 89 ? 3.320 -10.971 -0.368 1.00 91.00 89 HIS A CA 1
ATOM 729 C C . HIS A 1 89 ? 2.604 -12.317 -0.200 1.00 91.00 89 HIS A C 1
ATOM 731 O O . HIS A 1 89 ? 2.969 -13.281 -0.865 1.00 91.00 89 HIS A O 1
ATOM 737 N N . GLN A 1 90 ? 1.605 -12.399 0.680 1.00 90.12 90 GLN A N 1
ATOM 738 C CA . GLN A 1 90 ? 0.858 -13.632 0.937 1.00 90.12 90 GLN A CA 1
ATOM 739 C C . GLN A 1 90 ? -0.272 -13.863 -0.067 1.00 90.12 90 GLN A C 1
ATOM 741 O O . GLN A 1 90 ? -0.550 -15.005 -0.422 1.00 90.12 90 GLN A O 1
ATOM 746 N N . VAL A 1 91 ? -0.955 -12.797 -0.494 1.00 93.25 91 VAL A N 1
ATOM 747 C CA . VAL A 1 91 ? -2.231 -12.917 -1.225 1.00 93.25 91 VAL A CA 1
ATOM 748 C C . VAL A 1 91 ? -2.143 -12.524 -2.695 1.00 93.25 91 VAL A C 1
ATOM 750 O O . VAL A 1 91 ? -3.097 -12.749 -3.442 1.00 93.25 91 VAL A O 1
ATOM 753 N N . LYS A 1 92 ? -1.042 -11.899 -3.124 1.00 93.25 92 LYS A N 1
ATOM 754 C CA . LYS A 1 92 ? -0.857 -11.442 -4.504 1.00 93.25 92 LYS A CA 1
ATOM 755 C C . LYS A 1 92 ? 0.278 -12.188 -5.185 1.00 93.25 92 LYS A C 1
ATOM 757 O O . LYS A 1 92 ? 1.359 -12.366 -4.638 1.00 93.25 92 LYS A O 1
ATOM 762 N N . ASP A 1 93 ? 0.031 -12.539 -6.440 1.00 93.62 93 ASP A N 1
ATOM 763 C CA . ASP A 1 93 ? 1.056 -13.029 -7.352 1.00 93.62 93 ASP A CA 1
ATOM 764 C C . ASP A 1 93 ? 1.805 -11.833 -7.959 1.00 93.62 93 ASP A C 1
ATOM 766 O O . ASP A 1 93 ? 1.332 -11.195 -8.905 1.00 93.62 93 ASP A O 1
ATOM 770 N N . LEU A 1 94 ? 2.973 -11.513 -7.396 1.00 92.31 94 LEU A N 1
ATOM 771 C CA . LEU A 1 94 ? 3.779 -10.360 -7.809 1.00 92.31 94 LEU A CA 1
ATOM 772 C C . LEU A 1 94 ? 4.293 -10.439 -9.256 1.00 92.31 94 LEU A C 1
ATOM 774 O O . LEU A 1 94 ? 4.748 -9.421 -9.773 1.00 92.31 94 LEU A O 1
ATOM 778 N N . TYR A 1 95 ? 4.212 -11.599 -9.914 1.00 90.69 95 TYR A N 1
ATOM 779 C CA . TYR A 1 95 ? 4.572 -11.743 -11.328 1.00 90.69 95 TYR A CA 1
ATOM 780 C C . TYR A 1 95 ? 3.437 -11.332 -12.272 1.00 90.69 95 TYR A C 1
ATOM 782 O O . TYR A 1 95 ? 3.688 -11.043 -13.440 1.00 90.69 95 TYR A O 1
ATOM 790 N N . LYS A 1 96 ? 2.190 -11.319 -11.786 1.00 91.12 96 LYS A N 1
ATOM 791 C CA . LYS A 1 96 ? 0.996 -11.047 -12.605 1.00 91.12 96 LYS A CA 1
ATOM 792 C C . LYS A 1 96 ? 0.377 -9.686 -12.350 1.00 91.12 96 LYS A C 1
ATOM 794 O O . LYS A 1 96 ? -0.184 -9.093 -13.267 1.00 91.12 96 LYS A O 1
ATOM 799 N N . VAL A 1 97 ? 0.412 -9.221 -11.106 1.00 92.81 97 VAL A N 1
ATOM 800 C CA . VAL A 1 97 ? -0.132 -7.904 -10.757 1.00 92.81 97 VAL A CA 1
ATOM 801 C C . VAL A 1 97 ? 0.831 -6.807 -11.203 1.00 92.81 97 VAL A C 1
ATOM 803 O O . VAL A 1 97 ? 2.036 -7.033 -11.274 1.00 92.81 97 VAL A O 1
ATOM 806 N N . ASN A 1 98 ? 0.329 -5.602 -11.452 1.00 89.75 98 ASN A N 1
ATOM 807 C CA . ASN A 1 98 ? 1.178 -4.417 -11.594 1.00 89.75 98 ASN A CA 1
ATOM 808 C C . ASN A 1 98 ? 1.150 -3.548 -10.324 1.00 89.75 98 ASN A C 1
ATOM 810 O O . ASN A 1 98 ? 0.286 -3.701 -9.456 1.00 89.75 98 ASN A O 1
ATOM 814 N N . TYR A 1 99 ? 2.092 -2.609 -10.224 1.00 88.19 99 TYR A N 1
ATOM 815 C CA . TYR A 1 99 ? 2.249 -1.768 -9.037 1.00 88.19 99 TYR A CA 1
ATOM 816 C C . TYR A 1 99 ? 1.034 -0.860 -8.773 1.00 88.19 99 TYR A C 1
ATOM 818 O O . TYR A 1 99 ? 0.759 -0.539 -7.620 1.00 88.19 99 TYR A O 1
ATOM 826 N N . THR A 1 100 ? 0.271 -0.479 -9.804 1.00 89.25 100 THR A N 1
ATOM 827 C CA . THR A 1 100 ? -0.983 0.276 -9.644 1.00 89.25 100 THR A CA 1
ATOM 828 C C . THR A 1 100 ? -2.033 -0.564 -8.924 1.00 89.25 100 THR A C 1
ATOM 830 O O . THR A 1 100 ? -2.592 -0.122 -7.926 1.00 89.25 100 THR A O 1
ATOM 833 N N . GLN A 1 101 ? -2.226 -1.817 -9.341 1.00 92.44 101 GLN A N 1
ATOM 834 C CA . GLN A 1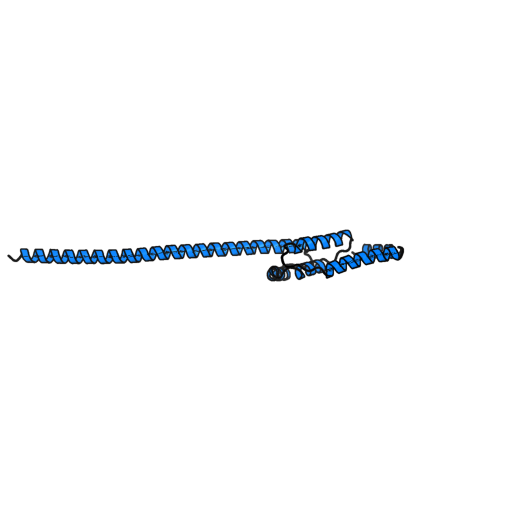 101 ? -3.135 -2.744 -8.660 1.00 92.44 101 GLN A CA 1
ATOM 835 C C . GLN A 1 101 ? -2.689 -3.041 -7.222 1.00 92.44 101 GLN A C 1
ATOM 837 O O . GLN A 1 101 ? -3.527 -3.226 -6.337 1.00 92.44 101 GLN A O 1
ATOM 842 N N . LEU A 1 102 ? -1.375 -3.093 -6.971 1.00 91.81 102 LEU A N 1
ATOM 843 C CA . LEU A 1 102 ? -0.837 -3.212 -5.614 1.00 91.81 102 LEU A CA 1
ATOM 844 C C . LEU A 1 102 ? -1.158 -1.980 -4.771 1.00 91.81 102 LEU A C 1
ATOM 846 O O . LEU A 1 102 ? -1.579 -2.131 -3.627 1.00 91.81 102 LEU A O 1
ATOM 850 N N . TYR A 1 103 ? -0.994 -0.780 -5.325 1.00 89.44 103 TYR A N 1
ATOM 851 C CA . TYR A 1 103 ? -1.341 0.460 -4.640 1.00 89.44 103 TYR A CA 1
ATOM 852 C C . TYR A 1 103 ? -2.831 0.522 -4.287 1.00 89.44 103 TYR A C 1
ATOM 854 O O . TYR A 1 103 ? -3.163 0.779 -3.130 1.00 89.44 103 TYR A O 1
ATOM 862 N N . ASP A 1 104 ? -3.717 0.210 -5.234 1.00 90.94 104 ASP A N 1
ATOM 863 C CA . ASP A 1 104 ? -5.165 0.186 -4.994 1.00 90.94 104 ASP A CA 1
ATOM 864 C C . ASP A 1 104 ? -5.527 -0.813 -3.889 1.00 90.94 104 ASP A C 1
ATOM 866 O O . ASP A 1 104 ? -6.295 -0.504 -2.977 1.00 90.94 104 ASP A O 1
ATOM 870 N N . PHE A 1 105 ? -4.905 -1.996 -3.908 1.00 91.00 105 PHE A N 1
ATOM 871 C CA . PHE A 1 105 ? -5.081 -3.000 -2.862 1.00 91.00 105 PHE A CA 1
ATOM 872 C C . PHE A 1 105 ? -4.591 -2.515 -1.489 1.00 91.00 105 PHE A C 1
ATOM 874 O O . PHE A 1 105 ? -5.263 -2.739 -0.479 1.00 91.00 105 PHE A O 1
ATOM 881 N N . LEU A 1 106 ? -3.429 -1.861 -1.425 1.00 89.56 106 LEU A N 1
ATOM 882 C CA . LEU A 1 106 ? -2.887 -1.307 -0.182 1.00 89.56 106 LEU A CA 1
ATOM 883 C C . LEU A 1 106 ? -3.800 -0.216 0.382 1.00 89.56 106 LEU A C 1
ATOM 885 O O . LEU A 1 106 ? -4.086 -0.220 1.581 1.00 89.56 106 LEU A O 1
ATOM 889 N N . LYS A 1 107 ? -4.282 0.682 -0.482 1.00 88.50 107 LYS A N 1
ATOM 890 C CA . LYS A 1 107 ? -5.183 1.776 -0.114 1.00 88.50 107 LYS A CA 1
ATOM 891 C C . LYS A 1 107 ? -6.517 1.254 0.414 1.00 88.50 107 LYS A C 1
ATOM 893 O O . LYS A 1 107 ? -6.933 1.650 1.499 1.00 88.50 107 LYS A O 1
ATOM 898 N N . MET A 1 108 ? -7.124 0.296 -0.286 1.00 89.06 108 MET A N 1
ATOM 899 C CA . MET A 1 108 ? -8.370 -0.342 0.143 1.00 89.06 108 MET A CA 1
ATOM 900 C C . MET A 1 108 ? -8.230 -1.000 1.524 1.00 89.06 108 MET A C 1
ATOM 902 O O . MET A 1 108 ? -9.059 -0.780 2.402 1.00 89.06 108 MET A O 1
ATOM 906 N N . ASN A 1 109 ? -7.141 -1.741 1.763 1.00 87.50 109 ASN A N 1
ATOM 907 C CA . ASN A 1 109 ? -6.887 -2.346 3.078 1.00 87.50 109 ASN A CA 1
ATOM 908 C C . ASN A 1 109 ? -6.682 -1.305 4.188 1.00 87.50 109 ASN A C 1
ATOM 910 O O . ASN A 1 109 ? -7.054 -1.546 5.339 1.00 87.50 109 ASN A O 1
ATOM 914 N N . GLN A 1 110 ? -6.056 -0.166 3.876 1.00 86.44 110 GLN A N 1
ATOM 915 C CA . GLN A 1 110 ? -5.878 0.914 4.844 1.00 86.44 110 GLN A CA 1
ATOM 916 C C . GLN A 1 110 ? -7.233 1.491 5.269 1.00 86.44 110 GLN A C 1
ATOM 918 O O . GLN A 1 110 ? -7.474 1.649 6.467 1.00 86.44 110 GLN A O 1
ATOM 923 N N . GLU A 1 111 ? -8.109 1.770 4.305 1.00 88.88 111 GLU A N 1
ATOM 924 C CA . GLU A 1 111 ? -9.457 2.298 4.542 1.00 88.88 111 GLU A CA 1
ATOM 925 C C . GLU A 1 111 ? -10.315 1.304 5.343 1.00 88.88 111 GLU A C 1
ATOM 927 O O . GLU A 1 111 ? -10.925 1.681 6.345 1.00 88.88 111 GLU A O 1
ATOM 932 N N . GLU A 1 112 ? -10.288 0.017 4.986 1.00 89.75 112 GLU A N 1
ATOM 933 C CA . GLU A 1 112 ? -11.003 -1.041 5.713 1.00 89.75 112 GLU A CA 1
ATOM 934 C C . GLU A 1 112 ? -10.506 -1.187 7.161 1.00 89.75 112 GLU A C 1
ATOM 936 O O . GLU A 1 112 ? -11.299 -1.302 8.099 1.00 89.75 112 GLU A O 1
ATOM 941 N N . THR A 1 113 ? -9.189 -1.105 7.370 1.00 88.62 113 THR A N 1
ATOM 942 C CA . THR A 1 113 ? -8.597 -1.146 8.714 1.00 88.62 113 THR A CA 1
ATOM 943 C C . THR A 1 113 ? -9.050 0.046 9.558 1.00 88.62 113 THR A C 1
ATOM 945 O O . THR A 1 113 ? -9.403 -0.134 10.724 1.00 88.62 113 THR A O 1
ATOM 948 N N . GLN A 1 114 ? -9.067 1.256 8.989 1.00 90.75 114 GLN A N 1
ATOM 949 C CA . GLN A 1 114 ? -9.539 2.455 9.691 1.00 90.75 114 GLN A CA 1
ATOM 950 C C . GLN A 1 114 ? -11.022 2.355 10.049 1.00 90.75 114 GLN A C 1
ATOM 952 O O . GLN A 1 114 ? -11.402 2.675 11.176 1.00 90.75 114 GLN A O 1
ATOM 957 N N . LEU A 1 115 ? -11.847 1.853 9.129 1.00 96.25 115 LEU A N 1
ATOM 958 C CA . LEU A 1 115 ? -13.265 1.625 9.381 1.00 96.25 115 LEU A CA 1
ATOM 959 C C . LEU A 1 115 ? -13.475 0.644 10.542 1.00 96.25 115 LEU A C 1
ATOM 961 O O . LEU A 1 115 ? -14.282 0.907 11.434 1.00 96.25 115 LEU A O 1
ATOM 965 N N . LEU A 1 116 ? -12.724 -0.461 10.564 1.00 95.44 116 LEU A N 1
ATOM 966 C CA . LEU A 1 116 ? -12.818 -1.459 11.628 1.00 95.44 116 LEU A CA 1
ATOM 967 C C . LEU A 1 116 ? -12.380 -0.900 12.991 1.00 95.44 116 LEU A C 1
ATOM 969 O O . LEU A 1 116 ? -12.994 -1.224 14.008 1.00 95.44 116 LEU A O 1
ATOM 973 N N . ILE A 1 117 ? -11.342 -0.059 13.025 1.00 95.69 117 ILE A N 1
ATOM 974 C CA . ILE A 1 117 ? -10.905 0.634 14.248 1.00 95.69 117 ILE A CA 1
ATOM 975 C C . ILE A 1 117 ? -12.023 1.548 14.758 1.00 95.69 117 ILE A C 1
ATOM 977 O O . ILE A 1 117 ? -12.448 1.398 15.903 1.00 95.69 117 ILE A O 1
ATOM 981 N N . ALA A 1 118 ? -12.575 2.404 13.895 1.00 97.25 118 ALA A N 1
ATOM 982 C CA . ALA A 1 118 ? -13.648 3.326 14.265 1.00 97.25 118 ALA A CA 1
ATOM 983 C C . ALA A 1 118 ? -14.910 2.594 14.760 1.00 97.25 118 ALA A C 1
ATOM 985 O O . ALA A 1 118 ? -15.555 3.015 15.722 1.00 97.25 118 ALA A O 1
ATOM 986 N N . GLN A 1 119 ? -15.266 1.467 14.136 1.00 97.88 119 GLN A N 1
ATOM 987 C CA . GLN A 1 119 ? -16.382 0.630 14.585 1.00 97.88 119 GLN A CA 1
ATOM 988 C C . GLN A 1 119 ? -16.136 0.036 15.975 1.00 97.88 119 GLN A C 1
ATOM 990 O O . GLN A 1 119 ? -17.044 0.041 16.809 1.00 97.88 119 GLN A O 1
ATOM 995 N N . LYS A 1 120 ? -14.919 -0.453 16.239 1.00 97.62 120 LYS A N 1
ATOM 996 C CA . LYS A 1 120 ? -14.543 -0.995 17.551 1.00 97.62 120 LYS A CA 1
ATOM 997 C C . LYS A 1 120 ? -14.555 0.075 18.637 1.00 97.62 120 LYS A C 1
ATOM 999 O O . LYS A 1 120 ? -15.104 -0.175 19.705 1.00 97.62 120 LYS A O 1
ATOM 1004 N N . GLU A 1 121 ? -14.022 1.261 18.358 1.00 98.06 121 GLU A N 1
ATOM 1005 C CA . GLU A 1 121 ? -14.063 2.402 19.284 1.00 98.06 121 GLU A CA 1
ATOM 1006 C C . GLU A 1 121 ? -15.504 2.812 19.600 1.00 98.06 121 GLU A C 1
ATOM 1008 O O . GLU A 1 121 ? -15.875 2.943 20.766 1.00 98.06 121 GLU A O 1
ATOM 1013 N N . LYS A 1 122 ? -16.359 2.920 18.576 1.00 97.75 122 LYS A N 1
ATOM 1014 C CA . LYS A 1 122 ? -17.783 3.221 18.765 1.00 97.75 122 LYS A CA 1
ATOM 1015 C C . LYS A 1 122 ? -18.484 2.171 19.630 1.00 97.75 122 LYS A C 1
ATOM 1017 O O . LYS A 1 122 ? -19.256 2.533 20.515 1.00 97.75 122 LYS A O 1
ATOM 1022 N N . ALA A 1 123 ? -18.234 0.886 19.381 1.00 97.69 123 ALA A N 1
ATOM 1023 C CA . ALA A 1 123 ? -18.810 -0.197 20.175 1.00 97.69 123 ALA A CA 1
ATOM 1024 C C . ALA A 1 123 ? -18.322 -0.160 21.632 1.00 97.69 123 ALA A C 1
ATOM 1026 O O . ALA A 1 123 ? -19.116 -0.363 22.547 1.00 97.69 123 ALA A O 1
ATOM 1027 N N . MET A 1 124 ? -17.043 0.154 21.852 1.00 97.50 124 MET A N 1
ATOM 1028 C CA . MET A 1 124 ? -16.467 0.303 23.189 1.00 97.50 124 MET A CA 1
ATOM 1029 C C . MET A 1 124 ? -17.127 1.449 23.967 1.00 97.50 124 MET A C 1
ATOM 1031 O O . MET A 1 124 ? -17.566 1.235 25.093 1.00 97.50 124 MET A O 1
ATOM 1035 N N . ILE A 1 125 ? -17.295 2.620 23.346 1.00 97.56 125 ILE A N 1
ATOM 1036 C CA . ILE A 1 125 ? -17.980 3.770 23.963 1.00 97.56 125 ILE A CA 1
ATOM 1037 C C . ILE A 1 125 ? -19.436 3.424 24.307 1.00 97.56 125 ILE A C 1
ATOM 1039 O O . ILE A 1 125 ? -19.921 3.767 25.382 1.00 97.56 125 ILE A O 1
ATOM 1043 N N . GLN A 1 126 ? -20.140 2.712 23.421 1.00 97.06 126 GLN A N 1
ATOM 1044 C CA . GLN A 1 126 ? -21.519 2.285 23.685 1.00 97.06 126 GLN A CA 1
ATOM 1045 C C . GLN A 1 126 ? -21.628 1.307 24.858 1.00 97.06 126 GLN A C 1
ATOM 1047 O O . GLN A 1 126 ? -22.604 1.364 25.602 1.00 97.06 126 GLN A O 1
ATOM 1052 N N . LEU A 1 127 ? -20.659 0.402 25.015 1.00 96.88 127 LEU A N 1
ATOM 1053 C CA . LEU A 1 127 ? -20.620 -0.510 26.158 1.00 96.88 127 LEU A CA 1
ATOM 1054 C C . LEU A 1 127 ? -20.371 0.251 27.461 1.00 96.88 127 LEU A C 1
ATOM 1056 O O . LEU A 1 127 ? -21.092 0.023 28.425 1.00 96.88 127 LEU A O 1
ATOM 1060 N N . GLN A 1 128 ? -19.433 1.200 27.459 1.00 96.12 128 GLN A N 1
ATOM 1061 C CA . GLN A 1 128 ? -19.142 2.035 28.628 1.00 96.12 128 GLN A CA 1
ATOM 1062 C C . GLN A 1 128 ? -20.336 2.907 29.038 1.00 96.12 128 GLN A C 1
ATOM 1064 O O . GLN A 1 128 ? -20.621 3.026 30.224 1.00 96.12 128 GLN A O 1
ATOM 1069 N N . ALA A 1 129 ? -21.072 3.472 28.076 1.00 94.31 129 ALA A N 1
ATOM 1070 C CA . ALA A 1 129 ? -22.286 4.237 28.368 1.00 94.31 129 ALA A CA 1
ATOM 1071 C C . ALA A 1 129 ? -23.361 3.370 29.047 1.00 94.31 129 ALA A C 1
ATOM 1073 O O . ALA A 1 129 ? -23.914 3.761 30.067 1.00 94.31 129 ALA A O 1
ATOM 1074 N N . LYS A 1 130 ? -23.597 2.151 28.540 1.00 95.31 130 LYS A N 1
ATOM 1075 C CA . LYS A 1 130 ? -24.548 1.211 29.159 1.00 95.31 130 LYS A CA 1
ATOM 1076 C C . LYS A 1 130 ? -24.123 0.774 30.559 1.00 95.31 130 LYS A C 1
ATOM 1078 O O . LYS A 1 130 ? -24.979 0.560 31.407 1.00 95.31 130 LYS A O 1
ATOM 1083 N N . GLU A 1 131 ? -22.825 0.589 30.781 1.00 94.19 131 GLU A N 1
ATOM 1084 C CA . GLU A 1 131 ? -22.284 0.241 32.096 1.00 94.19 131 GLU A CA 1
ATOM 1085 C C . GLU A 1 131 ? -22.504 1.375 33.105 1.00 94.19 131 GLU A C 1
ATOM 1087 O O . GLU A 1 131 ? -22.922 1.114 34.230 1.00 94.19 131 GLU A O 1
ATOM 1092 N N . PHE A 1 132 ? -22.316 2.627 32.678 1.00 93.12 132 PHE A N 1
ATOM 1093 C CA . PHE A 1 132 ? -22.596 3.806 33.496 1.00 93.12 132 PHE A CA 1
ATOM 1094 C C . PHE A 1 132 ? -24.088 3.932 33.846 1.00 93.12 132 PHE A C 1
ATOM 1096 O O . PHE A 1 132 ? -24.419 4.054 35.023 1.00 93.12 132 PHE A O 1
ATOM 1103 N N . ASP A 1 133 ? -24.984 3.815 32.859 1.00 93.00 133 ASP A N 1
ATOM 1104 C CA . ASP A 1 133 ? -26.440 3.883 33.079 1.00 93.00 133 ASP A CA 1
ATOM 1105 C C . ASP A 1 133 ? -26.930 2.774 34.033 1.00 93.00 133 ASP A C 1
ATOM 1107 O O . ASP A 1 133 ? -27.823 2.983 34.854 1.00 93.00 133 ASP A O 1
ATOM 1111 N N . LEU A 1 134 ? -26.343 1.572 33.943 1.00 92.31 134 LEU A N 1
ATOM 1112 C CA . LEU A 1 134 ? -26.654 0.469 34.855 1.00 92.31 134 LEU A CA 1
ATOM 1113 C C . LEU A 1 134 ? -26.173 0.751 36.278 1.00 92.31 134 LEU A C 1
ATOM 1115 O O . LEU A 1 134 ? -26.887 0.430 37.225 1.00 92.31 134 LEU A O 1
ATOM 1119 N N . MET A 1 135 ? -24.983 1.335 36.427 1.00 90.81 135 MET A N 1
ATOM 1120 C CA . MET A 1 135 ? -24.430 1.686 37.733 1.00 90.81 135 MET A CA 1
ATOM 1121 C C . MET A 1 135 ? -25.288 2.747 38.441 1.00 90.81 135 MET A C 1
ATOM 1123 O O . MET A 1 135 ? -25.558 2.612 39.635 1.00 90.81 135 MET A O 1
ATOM 1127 N N . ASP A 1 136 ? -25.781 3.738 37.696 1.00 89.12 136 ASP A N 1
ATOM 1128 C CA . ASP A 1 136 ? -26.715 4.761 38.189 1.00 89.12 136 ASP A CA 1
ATOM 1129 C C . ASP A 1 136 ? -28.033 4.125 38.670 1.00 89.12 136 ASP A C 1
ATOM 1131 O O . ASP A 1 136 ? -28.415 4.252 39.833 1.00 89.12 136 ASP A O 1
ATOM 1135 N N . ALA A 1 137 ? -28.656 3.285 37.835 1.00 89.31 137 ALA A N 1
ATOM 1136 C CA . ALA A 1 137 ? -29.892 2.587 38.195 1.00 89.31 137 ALA A CA 1
ATOM 1137 C C . ALA A 1 137 ? -29.734 1.634 39.398 1.00 89.31 137 ALA A C 1
ATOM 1139 O O . ALA A 1 137 ? -30.688 1.417 40.152 1.00 89.31 137 ALA A O 1
ATOM 1140 N N . THR A 1 138 ? -28.552 1.035 39.590 1.00 88.62 138 THR A N 1
ATOM 1141 C CA . THR A 1 138 ? -28.286 0.214 40.782 1.00 88.62 138 THR A CA 1
ATOM 1142 C C . THR A 1 138 ? -28.191 1.042 42.057 1.00 88.62 138 THR A C 1
ATOM 1144 O O . THR A 1 138 ? -28.693 0.588 43.083 1.00 88.62 138 THR A O 1
ATOM 1147 N N . ALA A 1 139 ? -27.610 2.245 41.995 1.00 85.75 139 ALA A N 1
ATOM 1148 C CA . ALA A 1 139 ? -27.545 3.148 43.141 1.00 85.75 139 ALA A CA 1
ATOM 1149 C C . ALA A 1 139 ? -28.953 3.610 43.553 1.00 85.75 139 ALA A C 1
ATOM 1151 O O . ALA A 1 139 ? -29.321 3.487 44.722 1.00 85.75 139 ALA A O 1
ATOM 1152 N N . ASP A 1 140 ? -29.776 4.006 42.578 1.00 88.94 140 ASP A N 1
ATOM 1153 C CA . ASP A 1 140 ? -31.183 4.359 42.803 1.00 88.94 140 ASP A CA 1
ATOM 1154 C C . ASP A 1 140 ? -31.977 3.193 43.419 1.00 88.94 140 ASP A C 1
ATOM 1156 O O . ASP A 1 140 ? -32.789 3.371 44.331 1.00 88.94 140 ASP A O 1
ATOM 1160 N N . TYR A 1 141 ? -31.746 1.964 42.941 1.00 84.06 141 TYR A N 1
ATOM 1161 C CA . TYR A 1 141 ? -32.411 0.777 43.480 1.00 84.06 141 TYR A CA 1
ATOM 1162 C C . TYR A 1 141 ? -32.008 0.482 44.931 1.00 84.06 141 TYR A C 1
ATOM 1164 O O . TYR A 1 141 ? -32.863 0.087 45.732 1.00 84.06 141 TYR A O 1
ATOM 1172 N N . GLU A 1 142 ? -30.733 0.660 45.285 1.00 85.44 142 GLU A N 1
ATOM 1173 C CA . GLU A 1 142 ? -30.260 0.505 46.664 1.00 85.44 142 GLU A CA 1
ATOM 1174 C C . GLU A 1 142 ? -30.911 1.532 47.604 1.00 85.44 142 GLU A C 1
ATOM 1176 O O . GLU A 1 142 ? -31.417 1.137 48.660 1.00 85.44 142 GLU A O 1
ATOM 1181 N N . GLU A 1 143 ? -31.016 2.799 47.186 1.00 84.12 143 GLU A N 1
ATOM 1182 C CA . GLU A 1 143 ? -31.684 3.860 47.956 1.00 84.12 143 GLU A CA 1
ATOM 1183 C C . GLU A 1 143 ? -33.182 3.567 48.160 1.00 84.12 143 GLU A C 1
ATOM 1185 O O . GLU A 1 143 ? -33.695 3.602 49.284 1.00 84.12 143 GLU A O 1
ATOM 1190 N N . ILE A 1 144 ? -33.896 3.187 47.093 1.00 83.75 144 ILE A N 1
ATOM 1191 C CA . ILE A 1 144 ? -35.327 2.842 47.167 1.00 83.75 144 ILE A CA 1
ATOM 1192 C C . ILE A 1 144 ? -35.556 1.644 48.093 1.00 83.75 144 ILE A C 1
ATOM 1194 O O . ILE A 1 144 ? -36.509 1.624 48.884 1.00 83.75 144 ILE A O 1
ATOM 1198 N N . LYS A 1 145 ? -34.695 0.625 48.006 1.00 86.50 145 LYS A N 1
ATOM 1199 C CA . LYS A 1 145 ? -34.789 -0.569 48.847 1.00 86.50 145 LYS A CA 1
ATOM 1200 C C . LYS A 1 145 ? -34.623 -0.216 50.326 1.00 86.50 145 LYS A C 1
ATOM 1202 O O . LYS A 1 145 ? -35.371 -0.748 51.149 1.00 86.50 145 LYS A O 1
ATOM 1207 N N . GLU A 1 146 ? -33.696 0.678 50.662 1.00 83.44 146 GLU A N 1
ATOM 1208 C CA . GLU A 1 146 ? -33.481 1.144 52.035 1.00 83.44 146 GLU A CA 1
ATOM 1209 C C . GLU A 1 146 ? -34.693 1.921 52.577 1.00 83.44 146 GLU A C 1
ATOM 1211 O O . GLU A 1 146 ? -35.206 1.603 53.658 1.00 83.44 146 GLU A O 1
ATOM 1216 N N . VAL A 1 147 ? -35.223 2.875 51.803 1.00 82.44 147 VAL A N 1
ATOM 1217 C CA . VAL A 1 147 ? -36.419 3.653 52.175 1.00 82.44 147 VAL A CA 1
ATOM 1218 C C . VAL A 1 147 ? -37.628 2.742 52.411 1.00 82.44 147 VAL A C 1
ATOM 1220 O O . VAL A 1 147 ? -38.361 2.918 53.390 1.00 82.44 147 VAL A O 1
ATOM 1223 N N . ASN A 1 148 ? -37.821 1.729 51.562 1.00 84.12 148 ASN A N 1
ATOM 1224 C CA . ASN A 1 148 ? -38.930 0.785 51.694 1.00 84.12 148 ASN A CA 1
ATOM 1225 C C . ASN A 1 148 ? -38.840 -0.055 52.982 1.00 84.12 148 ASN A C 1
ATOM 1227 O O . ASN A 1 148 ? -39.834 -0.211 53.694 1.00 84.12 148 ASN A O 1
ATOM 1231 N N . VAL A 1 149 ? -37.650 -0.560 53.328 1.00 87.50 149 VAL A N 1
ATOM 1232 C CA . VAL A 1 149 ? -37.436 -1.306 54.584 1.00 87.50 149 VAL A CA 1
ATOM 1233 C C . VAL A 1 149 ? -37.734 -0.426 55.800 1.00 87.50 149 VAL A C 1
ATOM 1235 O O . VAL A 1 149 ? -38.434 -0.858 56.721 1.00 87.50 149 VAL A O 1
ATOM 1238 N N . ASN A 1 150 ? -37.267 0.824 55.783 1.00 86.94 150 ASN A N 1
ATOM 1239 C CA . ASN A 1 150 ? -37.513 1.779 56.863 1.00 86.94 150 ASN A CA 1
ATOM 1240 C C . ASN A 1 150 ? -39.006 2.104 57.027 1.00 86.94 150 ASN A C 1
ATOM 1242 O O . ASN A 1 150 ? -39.500 2.173 58.157 1.00 86.94 150 ASN A O 1
ATOM 1246 N N . SER A 1 151 ? -39.744 2.240 55.921 1.00 86.62 151 SER A N 1
ATOM 1247 C CA . SER A 1 151 ? -41.195 2.461 55.949 1.00 86.62 151 SER A CA 1
ATOM 1248 C C . SER A 1 151 ? -41.938 1.308 56.633 1.00 86.62 151 SER A C 1
ATOM 1250 O O . SER A 1 151 ? -42.761 1.546 57.517 1.00 86.62 151 SER A O 1
ATOM 1252 N N . ILE A 1 152 ? -41.609 0.055 56.293 1.00 91.88 152 ILE A N 1
ATOM 1253 C CA . ILE A 1 152 ? -42.228 -1.140 56.899 1.00 91.88 152 ILE A CA 1
ATOM 1254 C C . ILE A 1 152 ? -41.963 -1.191 58.412 1.00 91.88 152 ILE A C 1
ATOM 1256 O O . ILE A 1 152 ? -42.860 -1.500 59.202 1.00 91.88 152 ILE A O 1
ATOM 1260 N N . LEU A 1 153 ? -40.739 -0.865 58.838 1.00 88.19 153 LEU A N 1
ATOM 1261 C CA . LEU A 1 1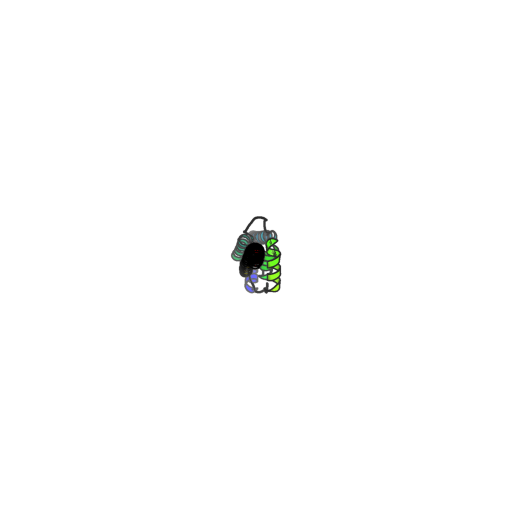53 ? -40.387 -0.821 60.259 1.00 88.19 153 LEU A CA 1
ATOM 1262 C C . LEU A 1 153 ? -41.199 0.235 61.020 1.00 88.19 153 LEU A C 1
ATOM 1264 O O . LEU A 1 153 ? -41.697 -0.056 62.111 1.00 88.19 153 LEU A O 1
ATOM 1268 N N . MET A 1 154 ? -41.379 1.434 60.453 1.00 88.12 154 MET A N 1
ATOM 1269 C CA . MET A 1 154 ? -42.186 2.483 61.086 1.00 88.12 154 MET A CA 1
ATOM 1270 C C . MET A 1 154 ? -43.651 2.075 61.269 1.00 88.12 154 MET A C 1
ATOM 1272 O O . MET A 1 154 ? -44.228 2.346 62.327 1.00 88.12 154 MET A O 1
ATOM 1276 N N . ASP A 1 155 ? -44.255 1.425 60.276 1.00 89.31 155 ASP A N 1
ATOM 1277 C CA . ASP A 1 155 ? -45.649 0.980 60.366 1.00 89.31 155 ASP A CA 1
ATOM 1278 C C . ASP A 1 155 ? -45.839 -0.078 61.457 1.00 89.31 155 ASP A C 1
ATOM 1280 O O . ASP A 1 155 ? -46.766 0.027 62.267 1.00 89.31 155 ASP A O 1
ATOM 1284 N N . ASN A 1 156 ? -44.908 -1.029 61.568 1.00 85.81 156 ASN A N 1
ATOM 1285 C CA . ASN A 1 156 ? -44.923 -2.033 62.634 1.00 85.81 156 ASN A CA 1
ATOM 1286 C C . ASN A 1 156 ? -44.825 -1.395 64.035 1.00 85.81 156 ASN A C 1
ATOM 1288 O O . ASN A 1 156 ? -45.555 -1.783 64.952 1.00 85.81 156 ASN A O 1
ATOM 1292 N N . VAL A 1 157 ? -43.973 -0.377 64.211 1.00 88.62 157 VAL A N 1
ATOM 1293 C CA . VAL A 1 157 ? -43.834 0.355 65.488 1.00 88.62 157 VAL A CA 1
ATOM 1294 C C . VAL A 1 157 ? -45.114 1.117 65.846 1.00 88.62 157 VAL A C 1
ATOM 1296 O O . VAL A 1 157 ? -45.566 1.085 67.000 1.00 88.62 157 VAL A O 1
ATOM 1299 N N . LYS A 1 158 ? -45.732 1.784 64.863 1.00 89.75 158 LYS A N 1
ATOM 1300 C CA . LYS A 1 158 ? -47.008 2.488 65.059 1.00 89.75 158 LYS A CA 1
ATOM 1301 C C . LYS A 1 158 ? -48.118 1.518 65.461 1.00 89.75 158 LYS A C 1
ATOM 1303 O O . LYS A 1 158 ? -48.823 1.784 66.436 1.00 89.75 158 LYS A O 1
ATOM 1308 N N . GLN A 1 159 ? -48.245 0.380 64.776 1.00 82.69 159 GLN A N 1
ATOM 1309 C CA . GLN A 1 159 ? -49.245 -0.637 65.114 1.00 82.69 159 GLN A CA 1
ATOM 1310 C C . GLN A 1 159 ? -49.067 -1.169 66.541 1.00 82.69 159 GLN A C 1
ATOM 1312 O O . GLN A 1 159 ? -50.033 -1.179 67.310 1.00 82.69 159 GLN A O 1
ATOM 1317 N N . ALA A 1 160 ? -47.840 -1.516 66.943 1.00 79.56 160 ALA A N 1
ATOM 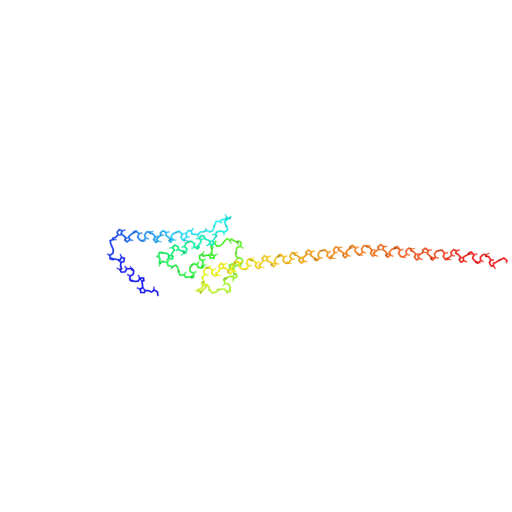1318 C CA . ALA A 1 160 ? -47.550 -1.983 68.302 1.00 79.56 160 ALA A CA 1
ATOM 1319 C C . ALA A 1 160 ? -47.960 -0.957 69.381 1.00 79.56 160 ALA A C 1
ATOM 1321 O O . ALA A 1 160 ? -48.519 -1.325 70.417 1.00 79.56 160 ALA A O 1
ATOM 1322 N N . SER A 1 161 ? -47.765 0.336 69.107 1.00 80.75 161 SER A N 1
ATOM 1323 C CA . SER A 1 161 ? -48.165 1.430 70.008 1.00 80.75 161 SER A CA 1
ATOM 1324 C C . SER A 1 161 ? -49.688 1.610 70.102 1.00 80.75 161 SER A C 1
ATOM 1326 O O . SER A 1 161 ? -50.227 1.921 71.167 1.00 80.75 161 SER A O 1
ATOM 1328 N N . THR A 1 162 ? -50.421 1.375 69.011 1.00 77.12 162 THR A N 1
ATOM 1329 C CA . THR A 1 162 ? -51.896 1.417 69.033 1.00 77.12 162 THR A CA 1
ATOM 1330 C C . THR A 1 162 ? -52.514 0.201 69.731 1.00 77.12 162 THR A C 1
ATOM 1332 O O . THR A 1 162 ? -53.514 0.347 70.440 1.00 77.12 162 THR A O 1
ATOM 1335 N N . SER A 1 163 ? -51.891 -0.979 69.615 1.00 67.69 163 SER A N 1
ATOM 1336 C CA . SER A 1 163 ? -52.348 -2.210 70.273 1.00 67.69 163 SER A CA 1
ATOM 1337 C C . SER A 1 163 ? -52.190 -2.161 71.797 1.00 67.69 163 SER A C 1
ATOM 1339 O O . SER A 1 163 ? -53.052 -2.677 72.509 1.00 67.69 163 SER A O 1
ATOM 1341 N N . SER A 1 164 ? -51.143 -1.513 72.324 1.00 59.53 164 SER A N 1
ATOM 1342 C CA . SER A 1 164 ? -50.972 -1.347 73.779 1.00 59.53 164 SER A CA 1
ATOM 1343 C C . SER A 1 164 ? -52.011 -0.395 74.392 1.00 59.53 164 SER A C 1
ATOM 1345 O O . SER A 1 164 ? -52.425 -0.568 75.538 1.00 59.53 164 SER A O 1
ATOM 1347 N N . THR A 1 165 ? -52.512 0.565 73.607 1.00 54.56 165 THR A N 1
ATOM 1348 C CA . THR A 1 165 ? -53.528 1.536 74.045 1.00 54.56 165 THR A CA 1
ATOM 1349 C C . THR A 1 165 ? -54.934 0.919 74.124 1.00 54.56 165 THR A C 1
ATOM 1351 O O . THR A 1 165 ? -55.732 1.322 74.971 1.00 54.56 165 THR A O 1
ATOM 1354 N N . HIS A 1 166 ? -55.246 -0.079 73.287 1.00 51.28 166 HIS A N 1
ATOM 1355 C CA . HIS A 1 166 ? -56.519 -0.814 73.357 1.00 51.28 166 HIS A CA 1
ATOM 1356 C C . HIS A 1 166 ? -56.582 -1.756 74.568 1.00 51.28 166 HIS A C 1
ATOM 1358 O O . HIS A 1 166 ? -57.611 -1.817 75.241 1.00 51.28 166 HIS A O 1
ATOM 1364 N N . ASN A 1 167 ? -55.470 -2.411 74.913 1.00 52.91 167 ASN A N 1
ATOM 1365 C CA . ASN A 1 167 ? -55.423 -3.330 76.055 1.00 52.91 167 ASN A CA 1
ATOM 1366 C C . ASN A 1 167 ? -55.551 -2.608 77.409 1.00 52.91 167 ASN A C 1
ATOM 1368 O O . ASN A 1 167 ? -56.122 -3.164 78.340 1.00 52.91 167 ASN A O 1
ATOM 1372 N N . ASN A 1 168 ? -55.114 -1.347 77.504 1.00 51.84 168 ASN A N 1
ATOM 1373 C CA . ASN A 1 168 ? -55.265 -0.545 78.725 1.00 51.84 168 ASN A CA 1
ATOM 1374 C C . ASN A 1 168 ? -56.674 0.048 78.919 1.00 51.84 168 ASN A C 1
ATOM 1376 O O . ASN A 1 168 ? -57.018 0.414 80.038 1.00 51.84 168 ASN A O 1
ATOM 1380 N N . LYS A 1 169 ? -57.500 0.149 77.867 1.00 55.59 169 LYS A N 1
ATOM 1381 C CA . LYS A 1 169 ? -58.893 0.631 77.979 1.00 55.59 169 LYS A CA 1
ATOM 1382 C C . LYS A 1 169 ? -59.911 -0.483 78.232 1.00 55.59 169 LYS A C 1
ATOM 1384 O O . LYS A 1 169 ? -61.003 -0.187 78.697 1.00 55.59 169 LYS A O 1
ATOM 1389 N N . ALA A 1 170 ? -59.569 -1.736 77.936 1.00 50.75 170 ALA A N 1
ATOM 1390 C CA . ALA A 1 170 ? -60.430 -2.896 78.182 1.00 50.75 170 ALA A CA 1
ATOM 1391 C C . ALA A 1 170 ? -60.296 -3.480 79.606 1.00 50.75 170 ALA A C 1
ATOM 1393 O O . ALA A 1 170 ? -61.009 -4.423 79.935 1.00 50.75 170 ALA A O 1
ATOM 1394 N N . LEU A 1 171 ? -59.386 -2.947 80.433 1.00 50.81 171 LEU A N 1
ATOM 1395 C CA . LEU A 1 171 ? -59.086 -3.447 81.782 1.00 50.81 171 LEU A CA 1
ATOM 1396 C C . LEU A 1 171 ? -59.662 -2.577 82.924 1.00 50.81 171 LEU A C 1
ATOM 1398 O O . LEU A 1 171 ? -59.162 -2.657 84.046 1.00 50.81 171 LEU A O 1
ATOM 1402 N N . VAL A 1 172 ? -60.667 -1.735 82.644 1.00 46.56 172 VAL A N 1
ATOM 1403 C CA . VAL A 1 172 ? -61.386 -0.920 83.649 1.00 46.56 172 VAL A CA 1
ATOM 1404 C C . VAL A 1 172 ? -62.738 -1.540 83.966 1.00 46.56 172 VAL A C 1
ATOM 1406 O O . VAL A 1 172 ? -63.447 -1.896 82.999 1.00 46.56 172 VAL A O 1
#

pLDDT: mean 83.85, std 11.23, range [46.56, 98.06]

Sequence (172 aa):
MEADDQAIQTILMGLPEDIYAVVDREKAKLFNEWEMFTSTEGESIDYHRFAKTMNDFAKNKHYPEPISSNLKFLNNLQPKWKRSVTIVHQVKDLYKVNYTQLYDFLKMNQEETQLLIAQKEKAMIQLQAKEFDLMDATADYEEIKEVNVNSILMDNVK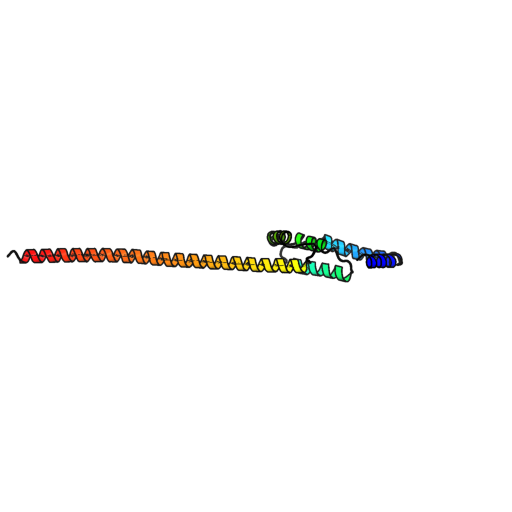QASTSSTHNNKALV

Organism: Tanacetum cinerariifolium (NCBI:txid118510)